Protein AF-A0A939EF34-F1 (afdb_monomer)

pLDDT: mean 72.23, std 16.77, range [36.0, 91.56]

Nearest PDB structures (foldseek):
  2iuo-assembly1_C  TM=2.274E-01  e=3.143E+00  Escherichia coli
  2iu7-assembly1_I  TM=2.348E-01  e=6.254E+00  Escherichia coli
  9b1d-assembly1_D  TM=2.215E-01  e=6.657E+00  Saccharomyces cerevisiae W303

Radius of gyration: 36.76 Å; Cα contacts (8 Å, |Δi|>4): 62; chains: 1; bounding box: 106×36×104 Å

Secondary structure (DSSP, 8-state):
----------S---------HHHHHHHHHT-TT--HHHHHHHHHTT-B--TTS--HHHHHTT-S-HHHHHHHHHTB--PPPSS---------PSPHHHHSHHHHHHHHHHHHHHH-TT--------------

Solvent-accessible surface area (backbone atoms only — not comparable to full-atom values): 8845 Å² total; per-residue (Å²): 136,81,85,83,82,74,82,72,94,83,75,90,73,74,77,84,70,72,74,59,66,62,64,52,46,26,60,74,69,71,37,82,84,66,48,73,67,59,54,48,51,40,60,73,67,58,46,52,53,76,82,48,89,59,53,71,69,41,51,76,72,67,46,74,52,73,67,45,47,49,48,38,54,72,39,46,67,70,82,78,76,86,74,72,78,79,72,77,84,74,77,58,74,72,48,65,69,68,74,43,39,67,59,52,50,49,53,49,53,51,50,52,51,70,76,48,87,69,81,72,80,81,68,83,80,79,82,80,83,82,86,128

Foldseek 3Di:
DDDPDDDDPPDDDDPPPCDPLVVLLCVLVVPPVDDPVQVVVQLVVVQFPCPLVADSVCLVVVHDDSVSNSNRSVRGDGDDRPPPDPDPPDPCPPPVCVVCVVVVVVVVVVVCCVVPVDPPPPDPDPPPDDDD

Mean predicted aligned error: 18.27 Å

Structure (mmCIF, N/CA/C/O backbone):
data_AF-A0A939EF34-F1
#
_entry.id   AF-A0A939EF34-F1
#
loop_
_atom_site.group_PDB
_atom_site.id
_atom_site.type_symbol
_atom_site.label_atom_id
_atom_site.label_alt_id
_atom_site.label_comp_id
_atom_site.label_asym_id
_atom_site.label_entity_id
_atom_site.label_seq_id
_atom_site.pdbx_PDB_ins_code
_atom_site.Cartn_x
_atom_site.Cartn_y
_atom_site.Cartn_z
_atom_site.occupancy
_atom_site.B_iso_or_equiv
_atom_site.auth_seq_id
_atom_site.auth_comp_id
_atom_site.auth_asym_id
_atom_site.auth_atom_id
_atom_site.pdbx_PDB_model_num
ATOM 1 N N . MET A 1 1 ? 63.116 -1.436 1.169 1.00 38.75 1 MET A N 1
ATOM 2 C CA . MET A 1 1 ? 62.407 -0.147 1.309 1.00 38.75 1 MET A CA 1
ATOM 3 C C . MET A 1 1 ? 61.412 -0.056 0.169 1.00 38.75 1 MET A C 1
ATOM 5 O O . MET A 1 1 ? 61.839 -0.006 -0.975 1.00 38.75 1 MET A O 1
ATOM 9 N N . THR A 1 2 ? 60.134 -0.116 0.554 1.00 45.25 2 THR A N 1
ATOM 10 C CA . THR A 1 2 ? 58.900 0.208 -0.187 1.00 45.25 2 THR A CA 1
ATOM 11 C C . THR A 1 2 ? 58.616 -0.558 -1.476 1.00 45.25 2 THR A C 1
ATOM 13 O O . THR A 1 2 ? 58.849 -0.070 -2.578 1.00 45.25 2 THR A O 1
ATOM 16 N N . ASP A 1 3 ? 58.012 -1.731 -1.291 1.00 47.06 3 ASP A N 1
ATOM 17 C CA . ASP A 1 3 ? 57.119 -2.374 -2.249 1.00 47.06 3 ASP A CA 1
ATOM 18 C C . ASP A 1 3 ? 55.917 -1.449 -2.523 1.00 47.06 3 ASP A C 1
ATOM 20 O O . ASP A 1 3 ? 55.207 -1.041 -1.602 1.00 47.06 3 ASP A O 1
ATOM 24 N N . HIS A 1 4 ? 55.707 -1.072 -3.785 1.00 45.66 4 HIS A N 1
ATOM 25 C CA . HIS A 1 4 ? 54.488 -0.394 -4.223 1.00 45.66 4 HIS A CA 1
ATOM 26 C C . HIS A 1 4 ? 53.448 -1.453 -4.590 1.00 45.66 4 HIS A C 1
ATOM 28 O O . HIS A 1 4 ? 53.374 -1.924 -5.724 1.00 45.66 4 HIS A O 1
ATOM 34 N N . GLU A 1 5 ? 52.651 -1.834 -3.598 1.00 49.38 5 GLU A N 1
ATOM 35 C CA . GLU A 1 5 ? 51.450 -2.642 -3.779 1.00 49.38 5 GLU A CA 1
ATOM 36 C C . GLU A 1 5 ? 50.439 -1.823 -4.596 1.00 49.38 5 GLU A C 1
ATOM 38 O O . GLU A 1 5 ? 49.938 -0.788 -4.157 1.00 49.38 5 GLU A O 1
ATOM 43 N N . THR A 1 6 ? 50.202 -2.243 -5.838 1.00 51.09 6 THR A N 1
ATOM 44 C CA . THR A 1 6 ? 49.125 -1.704 -6.672 1.00 51.09 6 THR A CA 1
ATOM 45 C C . THR A 1 6 ? 47.843 -2.418 -6.246 1.00 51.09 6 THR A C 1
ATOM 47 O O . THR A 1 6 ? 47.768 -3.633 -6.437 1.00 51.09 6 THR A O 1
ATOM 50 N N . PRO A 1 7 ? 46.846 -1.736 -5.655 1.00 48.19 7 PRO A N 1
ATOM 51 C CA . PRO A 1 7 ? 45.593 -2.388 -5.313 1.00 48.19 7 PRO A CA 1
ATOM 52 C C . PRO A 1 7 ? 44.860 -2.744 -6.610 1.00 48.19 7 PRO A C 1
ATOM 54 O O . PRO A 1 7 ? 44.521 -1.870 -7.411 1.00 48.19 7 PRO A O 1
ATOM 57 N N . GLY A 1 8 ? 44.665 -4.044 -6.830 1.00 43.16 8 GLY A N 1
ATOM 58 C CA . GLY A 1 8 ? 43.830 -4.562 -7.906 1.00 43.16 8 GLY A CA 1
ATOM 59 C C . GLY A 1 8 ? 42.387 -4.060 -7.762 1.00 43.16 8 GLY A C 1
ATOM 60 O O . GLY A 1 8 ? 41.899 -3.924 -6.637 1.00 43.16 8 GLY A O 1
ATOM 61 N N . PRO A 1 9 ? 41.684 -3.769 -8.868 1.00 47.47 9 PRO A N 1
ATOM 62 C CA . PRO A 1 9 ? 40.293 -3.354 -8.822 1.00 47.47 9 PRO A CA 1
ATOM 63 C C . PRO A 1 9 ? 39.383 -4.585 -8.704 1.00 47.47 9 PRO A C 1
ATOM 65 O O . PRO A 1 9 ? 38.591 -4.860 -9.597 1.00 47.47 9 PRO A O 1
ATOM 68 N N . ASP A 1 10 ? 39.475 -5.307 -7.590 1.00 45.47 10 ASP A N 1
ATOM 69 C CA . ASP A 1 10 ? 38.485 -6.318 -7.219 1.00 45.47 10 ASP A CA 1
ATOM 70 C C . ASP A 1 10 ? 37.611 -5.753 -6.098 1.00 45.47 10 ASP A C 1
ATOM 72 O O . ASP A 1 10 ? 37.881 -5.967 -4.921 1.00 45.47 10 ASP A O 1
ATOM 76 N N . ALA A 1 11 ? 36.576 -4.994 -6.468 1.00 40.62 11 ALA A N 1
ATOM 77 C CA . ALA A 1 11 ? 35.309 -4.936 -5.735 1.00 40.62 11 ALA A CA 1
ATOM 78 C C . ALA A 1 11 ? 34.299 -4.025 -6.449 1.00 40.62 11 ALA A C 1
ATOM 80 O O . ALA A 1 11 ? 34.302 -2.807 -6.300 1.00 40.62 11 ALA A O 1
ATOM 81 N N . SER A 1 12 ? 33.376 -4.685 -7.143 1.00 46.34 12 SER A N 1
ATOM 82 C CA . SER A 1 12 ? 31.938 -4.440 -7.009 1.00 46.34 12 SER A CA 1
ATOM 83 C C . SER A 1 12 ? 31.416 -3.049 -7.359 1.00 46.34 12 SER A C 1
ATOM 85 O O . SER A 1 12 ? 31.300 -2.148 -6.532 1.00 46.34 12 SER A O 1
ATOM 87 N N . GLY A 1 13 ? 30.924 -2.968 -8.583 1.00 36.16 13 GLY A N 1
ATOM 88 C CA . GLY A 1 13 ? 29.983 -1.956 -9.014 1.00 36.16 13 GLY A CA 1
ATOM 89 C C . GLY A 1 13 ? 29.719 -2.162 -10.487 1.00 36.16 13 GLY A C 1
ATOM 90 O O . GLY A 1 13 ? 30.150 -1.348 -11.297 1.00 36.16 13 GLY A O 1
ATOM 91 N N . GLU A 1 14 ? 29.064 -3.273 -10.846 1.00 37.09 14 GLU A N 1
ATOM 92 C CA . GLU A 1 14 ? 28.392 -3.335 -12.144 1.00 37.09 14 GLU A CA 1
ATOM 93 C C . GLU A 1 14 ? 27.638 -2.010 -12.342 1.00 37.09 14 GLU A C 1
ATOM 95 O O . GLU A 1 14 ? 27.059 -1.505 -11.369 1.00 37.09 14 GLU A O 1
ATOM 100 N N . PRO A 1 15 ? 27.657 -1.399 -13.541 1.00 41.97 15 PRO A N 1
ATOM 101 C CA . PRO A 1 15 ? 26.804 -0.250 -13.804 1.00 41.97 15 PRO A CA 1
ATOM 102 C C . PRO A 1 15 ? 25.387 -0.707 -13.489 1.00 41.97 15 PRO A C 1
ATOM 104 O O . PRO A 1 15 ? 24.890 -1.563 -14.208 1.00 41.97 15 PRO A O 1
ATOM 107 N N . CYS A 1 16 ? 24.832 -0.213 -12.372 1.00 36.66 16 CYS A N 1
ATOM 108 C CA . CYS A 1 16 ? 23.609 -0.670 -11.711 1.00 36.66 16 CYS A CA 1
ATOM 109 C C . CYS A 1 16 ? 22.513 -0.885 -12.757 1.00 36.66 16 CYS A C 1
ATOM 111 O O . CYS A 1 16 ? 21.821 0.041 -13.185 1.00 36.66 16 CYS A O 1
ATOM 113 N N . GLY A 1 17 ? 22.492 -2.105 -13.278 1.00 36.00 17 GLY A N 1
ATOM 114 C CA . GLY A 1 17 ? 21.908 -2.422 -14.561 1.00 36.00 17 GLY A CA 1
ATOM 115 C C . GLY A 1 17 ? 20.538 -2.943 -14.262 1.00 36.00 17 GLY A C 1
ATOM 116 O O . GLY A 1 17 ? 20.410 -4.099 -13.889 1.00 36.00 17 GLY A O 1
ATOM 117 N N . HIS A 1 18 ? 19.542 -2.067 -14.376 1.00 48.59 18 HIS A N 1
ATOM 118 C CA . HIS A 1 18 ? 18.138 -2.433 -14.263 1.00 48.59 18 HIS A CA 1
ATOM 119 C C . HIS A 1 18 ? 17.868 -3.323 -13.038 1.00 48.59 18 HIS A C 1
ATOM 121 O O . HIS A 1 18 ? 17.573 -4.513 -13.170 1.00 48.59 18 HIS A O 1
ATOM 127 N N . GLU A 1 19 ? 17.947 -2.750 -11.827 1.00 55.84 19 GLU A N 1
ATOM 128 C CA . GLU A 1 19 ? 17.331 -3.435 -10.688 1.00 55.84 19 GLU A CA 1
ATOM 129 C C . GLU A 1 19 ? 15.898 -3.818 -11.090 1.00 55.84 19 GLU A C 1
ATOM 131 O O . GLU A 1 19 ? 15.182 -2.996 -11.685 1.00 55.84 19 GLU A O 1
ATOM 136 N N . PRO A 1 20 ? 15.472 -5.067 -10.838 1.00 79.00 20 PRO A N 1
ATOM 137 C CA . PRO A 1 20 ? 14.138 -5.469 -11.217 1.00 79.00 20 PRO A CA 1
ATOM 138 C C . PRO A 1 20 ? 13.157 -4.552 -10.472 1.00 79.00 20 PRO A C 1
ATOM 140 O O . PRO A 1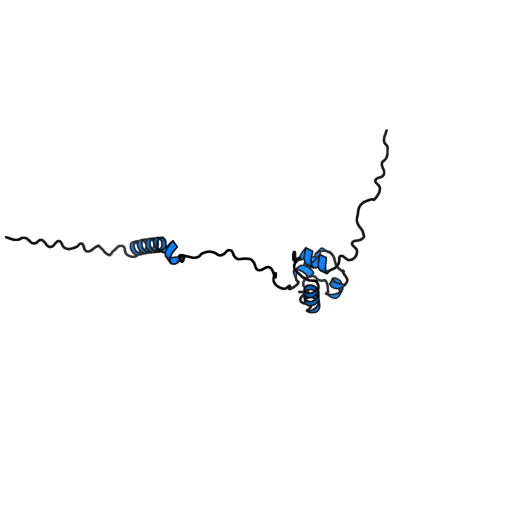 20 ? 13.192 -4.439 -9.247 1.00 79.00 20 PRO A O 1
ATOM 143 N N . LEU A 1 21 ? 12.300 -3.861 -11.229 1.00 86.19 21 LEU A N 1
ATOM 144 C CA . LEU A 1 21 ? 11.431 -2.782 -10.743 1.00 86.19 21 LEU A CA 1
ATOM 145 C C . LEU A 1 21 ? 10.616 -3.184 -9.500 1.00 86.19 21 LEU A C 1
ATOM 147 O O . LEU A 1 21 ? 10.369 -2.374 -8.611 1.00 86.19 21 LEU A O 1
ATOM 151 N N . PHE A 1 22 ? 10.189 -4.446 -9.423 1.00 89.75 22 PHE A N 1
ATOM 152 C CA . PHE A 1 22 ? 9.376 -4.959 -8.319 1.00 89.75 22 PHE A CA 1
ATOM 153 C C . PHE A 1 22 ? 10.156 -5.081 -6.997 1.00 89.75 22 PHE A C 1
ATOM 155 O O . PHE A 1 22 ? 9.662 -4.577 -5.986 1.00 89.75 22 PHE A O 1
ATOM 162 N N . PRO A 1 23 ? 11.356 -5.692 -6.952 1.00 90.25 23 PRO A N 1
ATOM 163 C CA . PRO A 1 23 ? 12.292 -5.571 -5.835 1.00 90.25 23 PRO A CA 1
ATOM 164 C C . PRO A 1 23 ? 12.526 -4.140 -5.352 1.00 90.25 23 PRO A C 1
ATOM 166 O O . PRO A 1 23 ? 12.444 -3.895 -4.146 1.00 90.25 23 PRO A O 1
ATOM 169 N N . GLU A 1 24 ? 12.733 -3.188 -6.261 1.00 89.69 24 GLU A N 1
ATOM 170 C CA . GLU A 1 24 ? 12.908 -1.782 -5.888 1.00 89.69 24 GLU A CA 1
ATOM 171 C C . GLU A 1 24 ? 11.648 -1.226 -5.213 1.00 89.69 24 GLU A C 1
ATOM 173 O O . GLU A 1 24 ? 11.725 -0.650 -4.124 1.00 89.69 24 GLU A O 1
ATOM 178 N N . ILE A 1 25 ? 10.467 -1.478 -5.796 1.00 89.00 25 ILE A N 1
ATOM 179 C CA . ILE A 1 25 ? 9.181 -1.068 -5.216 1.00 89.00 25 ILE A CA 1
ATOM 180 C C . ILE A 1 25 ? 9.004 -1.645 -3.806 1.00 89.00 25 ILE A C 1
ATOM 182 O O . ILE A 1 25 ? 8.676 -0.910 -2.870 1.00 89.00 25 ILE A O 1
ATOM 186 N N . ARG A 1 26 ? 9.252 -2.947 -3.623 1.00 91.56 26 ARG A N 1
ATOM 187 C CA . ARG A 1 26 ? 9.151 -3.616 -2.313 1.00 91.56 26 ARG A CA 1
ATOM 188 C C . ARG A 1 26 ? 10.097 -3.005 -1.288 1.00 91.56 26 ARG A C 1
ATOM 190 O O . ARG A 1 26 ? 9.701 -2.821 -0.135 1.00 91.56 26 ARG A O 1
ATOM 197 N N . THR A 1 27 ? 11.317 -2.687 -1.709 1.00 91.12 27 THR A N 1
ATOM 198 C CA . THR A 1 27 ? 12.363 -2.124 -0.849 1.00 91.12 27 THR A CA 1
ATOM 199 C C . THR A 1 27 ? 12.005 -0.708 -0.413 1.00 91.12 27 THR A C 1
ATOM 201 O O . THR A 1 27 ? 12.038 -0.401 0.780 1.00 91.12 27 THR A O 1
ATOM 204 N N . VAL A 1 28 ? 11.575 0.142 -1.348 1.00 91.38 28 VAL A N 1
ATOM 205 C CA . VAL A 1 28 ? 11.194 1.531 -1.056 1.00 91.38 28 VAL A CA 1
ATOM 206 C C . VAL A 1 28 ? 9.923 1.601 -0.203 1.00 91.38 28 VAL A C 1
ATOM 208 O O . VAL A 1 28 ? 9.866 2.404 0.731 1.00 91.38 28 VAL A O 1
ATOM 211 N N . LEU A 1 29 ? 8.925 0.752 -0.472 1.00 89.56 29 LEU A N 1
ATOM 212 C CA . LEU A 1 29 ? 7.685 0.696 0.313 1.00 89.56 29 LEU A CA 1
ATOM 213 C C . LEU A 1 29 ? 7.827 -0.072 1.633 1.00 89.56 29 LEU A C 1
ATOM 215 O O . LEU A 1 29 ? 6.921 -0.005 2.463 1.00 89.56 29 LEU A O 1
ATOM 219 N N . LYS A 1 30 ? 8.932 -0.802 1.841 1.00 90.38 30 LYS A N 1
ATOM 220 C CA . LYS A 1 30 ? 9.112 -1.753 2.955 1.00 90.38 30 LYS A CA 1
ATOM 221 C C . LYS A 1 30 ? 7.967 -2.773 3.044 1.00 90.38 30 LYS A C 1
ATOM 223 O O . LYS A 1 30 ? 7.502 -3.115 4.131 1.00 90.38 30 LYS A O 1
ATOM 228 N N . ARG A 1 31 ? 7.499 -3.245 1.886 1.00 88.44 31 ARG A N 1
ATOM 229 C CA . ARG A 1 31 ? 6.347 -4.150 1.733 1.00 88.44 31 ARG A CA 1
ATOM 230 C C . ARG A 1 31 ? 6.762 -5.437 1.003 1.00 88.44 31 ARG A C 1
ATOM 232 O O . ARG A 1 31 ? 6.432 -5.605 -0.172 1.00 88.44 31 ARG A O 1
ATOM 239 N N . PRO A 1 32 ? 7.502 -6.351 1.663 1.00 88.06 32 PRO A N 1
ATOM 240 C CA . PRO A 1 32 ? 7.897 -7.628 1.058 1.00 88.06 32 PRO A CA 1
ATOM 241 C C . PRO A 1 32 ? 6.699 -8.555 0.794 1.00 88.06 32 PRO A C 1
ATOM 243 O O . PRO A 1 32 ? 6.811 -9.500 0.023 1.00 88.06 32 PRO A O 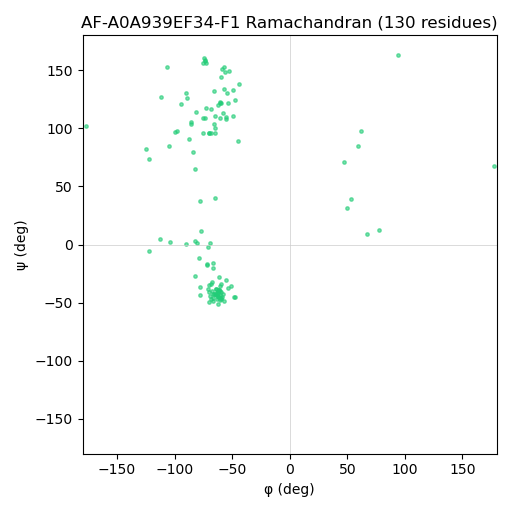1
ATOM 246 N N . ASP A 1 33 ? 5.550 -8.274 1.412 1.00 88.12 33 ASP A N 1
ATOM 247 C CA . ASP A 1 33 ? 4.292 -9.000 1.245 1.00 88.12 33 ASP A CA 1
ATOM 248 C C . ASP A 1 33 ? 3.612 -8.763 -0.115 1.00 88.12 33 ASP A C 1
ATOM 250 O O . ASP A 1 33 ? 2.732 -9.532 -0.497 1.00 88.12 33 ASP A O 1
ATOM 254 N N . LEU A 1 34 ? 3.987 -7.714 -0.857 1.00 88.62 34 LEU A N 1
ATOM 255 C CA . LEU A 1 34 ? 3.383 -7.414 -2.158 1.00 88.62 34 LEU A CA 1
ATOM 256 C C . LEU A 1 34 ? 3.849 -8.413 -3.222 1.00 88.62 34 LEU A C 1
ATOM 258 O O . LEU A 1 34 ? 5.032 -8.467 -3.564 1.00 88.62 34 LEU A O 1
ATOM 262 N N . SER A 1 35 ? 2.914 -9.176 -3.789 1.00 89.38 35 SER A N 1
ATOM 263 C CA . SER A 1 35 ? 3.189 -10.101 -4.892 1.00 89.38 35 SER A CA 1
ATOM 264 C C . SER A 1 35 ? 3.385 -9.365 -6.222 1.00 89.38 35 SER A C 1
ATOM 266 O O . SER A 1 35 ? 2.866 -8.268 -6.429 1.00 89.38 35 SER A O 1
ATOM 268 N N . ASP A 1 36 ? 4.101 -9.989 -7.160 1.00 89.81 36 ASP A N 1
ATOM 269 C CA . ASP A 1 36 ? 4.324 -9.417 -8.498 1.00 89.81 36 ASP A CA 1
ATOM 270 C C . ASP A 1 36 ? 3.017 -9.214 -9.277 1.00 89.81 36 ASP A C 1
ATOM 272 O O . ASP A 1 36 ? 2.950 -8.362 -10.156 1.00 89.81 36 ASP A O 1
ATOM 276 N N . ALA A 1 37 ? 1.984 -10.016 -8.996 1.00 88.31 37 ALA A N 1
ATOM 277 C CA . ALA A 1 37 ? 0.666 -9.853 -9.605 1.00 88.31 37 ALA A CA 1
ATOM 278 C C . ALA A 1 37 ? 0.010 -8.548 -9.135 1.00 88.31 37 ALA A C 1
ATOM 280 O O . ALA A 1 37 ? -0.375 -7.728 -9.958 1.00 88.31 37 ALA A O 1
ATOM 281 N N . VAL A 1 38 ? 0.010 -8.299 -7.821 1.00 87.50 38 VAL A N 1
ATOM 282 C CA . VAL A 1 38 ? -0.539 -7.063 -7.244 1.00 87.50 38 VAL A CA 1
ATOM 283 C C . VAL A 1 38 ? 0.223 -5.835 -7.738 1.00 87.50 38 VAL A C 1
ATOM 285 O O . VAL A 1 38 ? -0.387 -4.824 -8.065 1.00 87.50 38 VAL A O 1
AT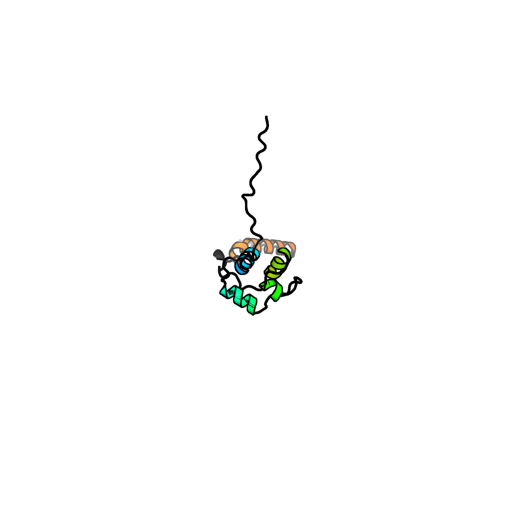OM 288 N N . LEU A 1 39 ? 1.555 -5.907 -7.817 1.00 88.44 39 LEU A N 1
ATOM 289 C CA . LEU A 1 39 ? 2.359 -4.797 -8.335 1.00 88.44 39 LEU A CA 1
ATOM 290 C C . LEU A 1 39 ? 2.065 -4.512 -9.813 1.00 88.44 39 LEU A C 1
ATOM 292 O O . LEU A 1 39 ? 2.001 -3.346 -10.198 1.00 88.44 39 LEU A O 1
ATOM 296 N N . ARG A 1 40 ? 1.844 -5.552 -10.627 1.00 88.75 40 ARG A N 1
ATOM 297 C CA . ARG A 1 40 ? 1.414 -5.393 -12.023 1.00 88.75 40 ARG A CA 1
ATOM 298 C C . ARG A 1 40 ? 0.054 -4.720 -12.127 1.00 88.75 40 ARG A C 1
ATOM 300 O O . ARG A 1 40 ? -0.070 -3.787 -12.913 1.00 88.75 40 ARG A O 1
ATOM 307 N N . ASP A 1 41 ? -0.914 -5.137 -11.318 1.00 88.00 41 ASP A N 1
ATOM 308 C CA . ASP A 1 41 ? -2.252 -4.540 -11.317 1.00 88.00 41 ASP A CA 1
ATOM 309 C C . ASP A 1 41 ? -2.192 -3.059 -10.911 1.00 88.00 41 ASP A C 1
ATOM 311 O O . ASP A 1 41 ? -2.745 -2.204 -11.597 1.00 88.00 41 ASP A O 1
ATOM 315 N N . VAL A 1 42 ? -1.423 -2.719 -9.870 1.00 85.94 42 VAL A N 1
ATOM 316 C CA . VAL A 1 42 ? -1.233 -1.323 -9.427 1.00 85.94 42 VAL A CA 1
ATOM 317 C C . VAL A 1 42 ? -0.589 -0.454 -10.516 1.00 85.94 42 VAL A C 1
ATOM 319 O O . VAL A 1 42 ? -0.978 0.705 -10.686 1.00 85.94 42 VAL A O 1
ATOM 322 N N . LEU A 1 43 ? 0.383 -0.995 -11.258 1.00 85.12 43 LEU A N 1
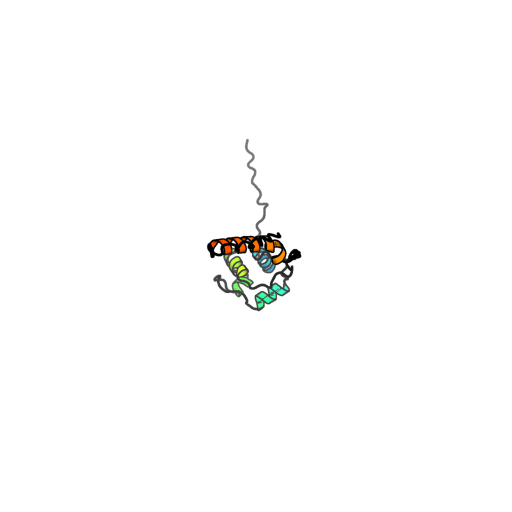ATOM 323 C CA . LEU A 1 43 ? 1.013 -0.291 -12.379 1.00 85.12 43 LEU A CA 1
ATOM 324 C C . LEU A 1 43 ? 0.070 -0.164 -13.584 1.00 85.12 43 LEU A C 1
ATOM 326 O O . LEU A 1 43 ? 0.062 0.884 -14.221 1.00 85.12 43 LEU A O 1
ATOM 330 N N . ALA A 1 44 ? -0.738 -1.187 -13.876 1.00 82.81 44 ALA A N 1
ATOM 331 C CA . ALA A 1 44 ? -1.708 -1.180 -14.972 1.00 82.81 44 ALA A CA 1
ATOM 332 C C . ALA A 1 44 ? -2.887 -0.229 -14.716 1.00 82.81 44 ALA A C 1
ATOM 334 O O . ALA A 1 44 ? -3.379 0.417 -15.640 1.00 82.81 44 ALA A O 1
ATOM 335 N N . GLU A 1 45 ? -3.319 -0.098 -13.460 1.00 80.25 45 GLU A N 1
ATOM 336 C CA . GLU A 1 45 ? -4.371 0.839 -13.052 1.00 80.25 45 GLU A CA 1
ATOM 337 C C . GLU A 1 45 ? -3.916 2.312 -13.095 1.00 80.25 45 GLU A C 1
ATOM 339 O O . GLU A 1 45 ? -4.716 3.206 -12.812 1.00 80.25 45 GLU A O 1
ATOM 344 N N . ASN A 1 46 ? -2.649 2.592 -13.437 1.00 68.75 46 ASN A N 1
ATOM 345 C CA . ASN A 1 46 ? -2.058 3.935 -13.466 1.00 68.75 46 ASN A CA 1
ATOM 346 C C . ASN A 1 46 ? -2.310 4.731 -12.176 1.00 68.75 46 ASN A C 1
ATOM 348 O O . ASN A 1 46 ? -2.393 5.960 -12.193 1.00 68.75 46 ASN A O 1
ATOM 352 N N . ARG A 1 47 ? -2.398 4.048 -11.028 1.00 64.88 47 ARG A N 1
ATOM 353 C CA . ARG A 1 47 ? -2.613 4.665 -9.708 1.00 64.88 47 ARG A CA 1
ATOM 354 C C . ARG A 1 47 ? -1.341 5.282 -9.131 1.00 64.88 47 ARG A C 1
ATOM 356 O O . ARG A 1 47 ? -1.076 5.213 -7.930 1.00 64.88 47 ARG A O 1
ATOM 363 N N . LEU A 1 48 ? -0.542 5.878 -10.008 1.00 68.00 48 LEU A N 1
ATOM 364 C CA . LEU A 1 48 ? 0.604 6.686 -9.647 1.00 68.00 48 LEU A CA 1
ATOM 365 C C . LEU A 1 48 ? 0.144 8.130 -9.615 1.00 68.00 48 LEU A C 1
ATOM 367 O O . LEU A 1 48 ? -0.299 8.682 -10.623 1.00 68.00 48 LEU A O 1
ATOM 371 N N . THR A 1 49 ? 0.281 8.772 -8.463 1.00 61.59 49 THR A N 1
ATOM 372 C CA . THR A 1 49 ? 0.123 10.222 -8.435 1.00 61.59 49 THR A CA 1
ATOM 373 C C . THR A 1 49 ? 1.384 10.796 -9.084 1.00 61.59 49 THR A C 1
ATOM 375 O O . THR A 1 49 ? 2.467 10.680 -8.503 1.00 61.59 49 THR A O 1
ATOM 378 N N . LEU A 1 50 ? 1.261 11.351 -10.300 1.00 61.69 50 LEU A N 1
ATOM 379 C CA . LEU A 1 50 ? 2.326 11.929 -11.150 1.00 61.69 50 LEU A CA 1
ATOM 380 C C . LEU A 1 50 ? 2.986 13.190 -10.537 1.00 61.69 50 LEU A C 1
ATOM 382 O O . LEU A 1 50 ? 3.295 14.162 -11.217 1.00 61.69 50 LEU A O 1
ATOM 386 N N . CYS A 1 51 ? 3.220 13.200 -9.228 1.00 54.81 51 CYS A N 1
ATOM 387 C CA . CYS A 1 51 ? 3.778 14.325 -8.484 1.00 54.81 51 CYS A CA 1
ATOM 388 C C . CYS A 1 51 ? 5.310 14.442 -8.588 1.00 54.81 51 CYS A C 1
ATOM 390 O O . CYS A 1 51 ? 5.884 15.324 -7.959 1.00 54.81 51 CYS A O 1
ATOM 392 N N . ALA A 1 52 ? 5.989 13.566 -9.338 1.00 60.62 52 ALA A N 1
ATOM 393 C CA . ALA A 1 52 ? 7.451 13.442 -9.293 1.00 60.62 52 ALA A CA 1
ATOM 394 C C . ALA A 1 52 ? 8.190 13.882 -10.571 1.00 60.62 52 ALA A C 1
ATOM 396 O O . ALA A 1 52 ? 9.404 13.713 -10.639 1.00 60.62 52 ALA A O 1
ATOM 397 N N . GLY A 1 53 ? 7.502 14.434 -11.579 1.00 66.56 53 GLY A N 1
ATOM 398 C CA . GLY A 1 53 ? 8.147 14.904 -12.818 1.00 66.56 53 GLY A CA 1
ATOM 399 C C . GLY A 1 53 ? 8.748 13.796 -13.698 1.00 66.56 53 GLY A C 1
ATOM 400 O O . GLY A 1 53 ? 9.437 14.101 -14.665 1.00 66.56 53 GLY A O 1
ATOM 401 N N . LEU A 1 54 ? 8.480 12.529 -13.369 1.00 76.50 54 LEU A N 1
ATOM 402 C CA . LEU A 1 54 ? 8.799 11.348 -14.164 1.00 76.50 54 LEU A CA 1
ATOM 403 C C . LEU A 1 54 ? 7.483 10.741 -14.650 1.00 76.50 54 LEU A C 1
ATOM 405 O O . LEU A 1 54 ? 6.569 10.517 -13.851 1.00 76.50 54 LEU A O 1
ATOM 409 N N . ASP A 1 55 ? 7.381 10.524 -15.955 1.00 79.38 55 ASP A N 1
ATOM 410 C CA . ASP A 1 55 ? 6.234 9.878 -16.571 1.00 79.38 55 ASP A CA 1
ATOM 411 C C . ASP A 1 55 ? 6.244 8.367 -16.296 1.00 79.38 55 ASP A C 1
ATOM 413 O O . ASP A 1 55 ? 7.262 7.771 -15.942 1.00 79.38 55 ASP A O 1
ATOM 417 N N . LEU A 1 56 ? 5.087 7.723 -16.451 1.00 77.81 56 LEU A N 1
ATOM 418 C CA . LEU A 1 56 ? 4.965 6.285 -16.214 1.00 77.81 56 LEU A CA 1
ATOM 419 C C . LEU A 1 56 ? 5.873 5.477 -17.154 1.00 77.81 56 LEU A C 1
ATOM 421 O O . LEU A 1 56 ? 6.495 4.516 -16.717 1.00 77.81 56 LEU A O 1
ATOM 425 N N . ASN A 1 57 ? 5.982 5.876 -18.423 1.00 79.56 57 ASN A N 1
ATOM 426 C CA . ASN A 1 57 ? 6.820 5.175 -19.395 1.00 79.56 57 ASN A CA 1
ATOM 427 C C . ASN A 1 57 ? 8.308 5.307 -19.045 1.00 79.56 57 ASN A C 1
ATOM 429 O O . ASN A 1 57 ? 9.032 4.310 -19.079 1.00 79.56 57 ASN A O 1
ATOM 433 N N . GLY A 1 58 ? 8.759 6.498 -18.638 1.00 79.06 58 GLY A N 1
ATOM 434 C CA . GLY A 1 58 ? 10.092 6.716 -18.081 1.00 79.06 58 GLY A CA 1
ATOM 435 C C . GLY A 1 58 ? 10.342 5.869 -16.836 1.00 79.06 58 GLY A C 1
ATOM 436 O O . GLY A 1 58 ? 11.354 5.185 -16.745 1.00 79.06 58 GLY A O 1
ATOM 437 N N . PHE A 1 59 ? 9.389 5.817 -15.908 1.00 83.50 59 PHE A N 1
ATOM 438 C CA . PHE A 1 59 ? 9.505 4.980 -14.714 1.00 83.50 59 PHE A CA 1
ATOM 439 C C . PHE A 1 59 ? 9.612 3.476 -15.034 1.00 83.50 59 PHE A C 1
ATOM 441 O O . PHE A 1 59 ? 10.486 2.796 -14.492 1.00 83.50 59 PHE A O 1
ATOM 448 N N . LEU A 1 60 ? 8.770 2.962 -15.939 1.00 82.50 60 LEU A N 1
ATOM 449 C CA . LEU A 1 60 ? 8.767 1.554 -16.362 1.00 82.50 60 LEU A CA 1
ATOM 450 C C . LEU A 1 60 ? 10.029 1.165 -17.147 1.00 82.50 60 LEU A C 1
ATOM 452 O O . LEU A 1 60 ? 10.487 0.029 -17.045 1.00 82.50 60 LEU A O 1
ATOM 456 N N . SER A 1 61 ? 10.603 2.107 -17.898 1.00 81.94 61 SER A N 1
ATOM 457 C CA . SER A 1 61 ? 11.869 1.939 -18.628 1.00 81.94 61 SER A CA 1
ATOM 458 C C . SER A 1 61 ? 13.116 2.148 -17.761 1.00 81.94 61 SER A C 1
ATOM 460 O O . SER A 1 61 ? 14.228 2.087 -18.273 1.00 81.94 61 SER A O 1
ATOM 462 N N . GLY A 1 62 ? 12.955 2.385 -16.453 1.00 80.38 62 GLY A N 1
ATOM 463 C CA . GLY A 1 62 ? 14.076 2.585 -15.532 1.00 80.38 62 GLY A CA 1
ATOM 464 C C . GLY A 1 62 ? 14.727 3.971 -15.613 1.00 80.38 62 GLY A C 1
ATOM 465 O O . GLY A 1 62 ? 15.801 4.171 -15.050 1.00 80.38 62 GLY A O 1
ATOM 466 N N . ALA A 1 63 ? 14.100 4.939 -16.283 1.00 81.50 63 ALA A N 1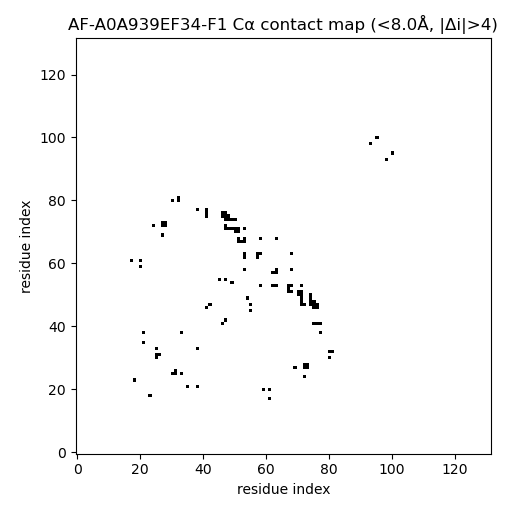
ATOM 467 C CA . ALA A 1 63 ? 14.591 6.307 -16.369 1.00 81.50 63 ALA A CA 1
ATOM 468 C C . ALA A 1 63 ? 14.393 7.086 -15.053 1.00 81.50 63 ALA A C 1
ATOM 470 O O . ALA A 1 63 ? 13.534 6.780 -14.223 1.00 81.50 63 ALA A O 1
ATOM 471 N N . GLY A 1 64 ? 15.176 8.154 -14.890 1.00 81.12 64 GLY A N 1
ATOM 472 C CA . GLY A 1 64 ? 15.139 9.030 -13.720 1.00 81.12 64 GLY A CA 1
ATOM 473 C C . GLY A 1 64 ? 16.148 8.647 -12.635 1.00 81.12 64 GLY A C 1
ATOM 474 O O . GLY A 1 64 ? 16.703 7.553 -12.608 1.00 81.12 64 GLY A O 1
ATOM 475 N N . THR A 1 65 ? 16.414 9.586 -11.728 1.00 86.38 65 THR A N 1
ATOM 476 C CA . THR A 1 65 ? 17.328 9.345 -10.602 1.00 86.38 65 THR A CA 1
ATOM 477 C C . THR A 1 65 ? 16.678 8.440 -9.553 1.00 86.38 65 THR A C 1
ATOM 479 O O . THR A 1 65 ? 15.450 8.393 -9.449 1.00 86.38 65 THR A O 1
ATOM 482 N N . ALA A 1 66 ? 17.486 7.775 -8.721 1.00 84.94 66 ALA A N 1
ATOM 483 C CA . ALA A 1 66 ? 16.986 6.948 -7.618 1.00 84.94 66 ALA A CA 1
ATOM 484 C C . ALA A 1 66 ? 16.018 7.713 -6.692 1.00 84.94 66 ALA A C 1
ATOM 486 O O . ALA A 1 66 ? 15.008 7.162 -6.259 1.00 84.94 66 ALA A O 1
ATOM 487 N N . ASP A 1 67 ? 16.270 9.002 -6.435 1.00 85.75 67 ASP A N 1
ATOM 488 C CA . ASP A 1 67 ? 15.378 9.831 -5.618 1.00 85.75 67 ASP A CA 1
ATOM 489 C C . ASP A 1 67 ? 14.042 10.114 -6.321 1.00 85.75 67 ASP A C 1
ATOM 491 O O . ASP A 1 67 ? 12.975 9.970 -5.721 1.00 85.75 67 ASP A O 1
ATOM 495 N N . THR A 1 68 ? 14.074 10.450 -7.614 1.00 86.06 68 THR A N 1
ATOM 496 C CA . THR A 1 68 ? 12.859 10.665 -8.417 1.00 86.06 68 THR A CA 1
ATOM 497 C C . THR A 1 68 ? 11.995 9.405 -8.457 1.00 86.06 68 THR A C 1
ATOM 499 O O . THR A 1 68 ? 10.788 9.471 -8.218 1.00 86.06 68 THR A O 1
ATOM 502 N N . ARG A 1 69 ? 12.616 8.245 -8.695 1.00 87.19 69 ARG A N 1
ATOM 503 C CA . ARG A 1 69 ? 11.935 6.944 -8.743 1.00 87.19 69 ARG A CA 1
ATOM 504 C C . ARG A 1 69 ? 11.358 6.574 -7.379 1.00 87.19 69 ARG A C 1
ATOM 506 O O . ARG A 1 69 ? 10.187 6.215 -7.293 1.00 87.19 69 ARG A O 1
ATOM 513 N N . ALA A 1 70 ? 12.102 6.795 -6.294 1.00 88.06 70 ALA A N 1
ATOM 514 C CA . ALA A 1 70 ? 11.593 6.588 -4.941 1.00 88.06 70 ALA A CA 1
ATOM 515 C C . ALA A 1 70 ? 10.380 7.478 -4.614 1.00 88.06 70 ALA A C 1
ATOM 517 O O . ALA A 1 70 ? 9.468 7.030 -3.917 1.00 88.06 70 ALA A O 1
ATOM 518 N N . ARG A 1 71 ? 10.323 8.723 -5.114 1.00 87.12 71 ARG A N 1
ATOM 519 C CA . ARG A 1 71 ? 9.138 9.590 -4.955 1.00 87.12 71 ARG A CA 1
ATOM 520 C C . ARG A 1 71 ? 7.917 9.044 -5.693 1.00 87.12 71 ARG A C 1
ATOM 522 O O . ARG A 1 71 ? 6.839 9.051 -5.106 1.00 87.12 71 ARG A O 1
ATOM 529 N N . VAL A 1 72 ? 8.088 8.552 -6.925 1.00 87.62 72 VAL A N 1
ATOM 530 C CA . VAL A 1 72 ? 7.012 7.877 -7.678 1.00 87.62 72 VAL A CA 1
ATOM 531 C C . VAL A 1 72 ? 6.524 6.647 -6.919 1.00 87.62 72 VAL A C 1
ATOM 533 O O . VAL A 1 72 ? 5.328 6.480 -6.710 1.00 87.62 72 VAL A O 1
ATOM 536 N N . ILE A 1 73 ? 7.446 5.814 -6.435 1.00 89.25 73 ILE A N 1
ATOM 537 C CA . ILE A 1 73 ? 7.089 4.604 -5.691 1.00 89.25 73 ILE A CA 1
ATOM 538 C C . ILE A 1 73 ? 6.302 4.953 -4.422 1.00 89.25 73 ILE A C 1
ATOM 540 O O . ILE A 1 73 ? 5.282 4.336 -4.134 1.00 89.25 73 ILE A O 1
ATOM 544 N N . ARG A 1 74 ? 6.719 5.980 -3.672 1.00 88.06 74 ARG A N 1
ATOM 545 C CA . ARG A 1 7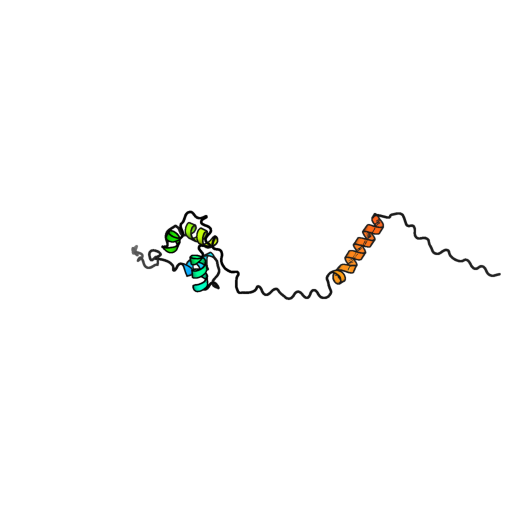4 ? 6.001 6.429 -2.465 1.00 88.06 74 ARG A CA 1
ATOM 546 C C . ARG A 1 74 ? 4.620 7.023 -2.758 1.00 88.06 74 ARG A C 1
ATOM 548 O O . ARG A 1 74 ? 3.811 7.085 -1.838 1.00 88.06 74 ARG A O 1
ATOM 555 N N . SER A 1 75 ? 4.348 7.463 -3.989 1.00 86.50 75 SER A N 1
ATOM 556 C CA . SER A 1 75 ? 3.028 7.963 -4.396 1.00 86.50 75 SER A CA 1
ATOM 557 C C . SER A 1 75 ? 2.096 6.872 -4.943 1.00 86.50 75 SER A C 1
ATOM 559 O O . SER A 1 75 ? 0.958 7.184 -5.309 1.00 86.50 75 SER A O 1
ATOM 561 N N . MET A 1 76 ? 2.553 5.612 -4.984 1.00 86.56 76 MET A N 1
ATOM 562 C CA . MET A 1 76 ? 1.752 4.450 -5.375 1.00 86.56 76 MET A CA 1
ATOM 563 C C . MET A 1 76 ? 0.634 4.181 -4.370 1.00 86.56 76 MET A C 1
ATOM 565 O O . MET A 1 76 ? 0.872 4.057 -3.166 1.00 86.56 76 MET A O 1
ATOM 569 N N . VAL A 1 77 ? -0.583 3.979 -4.873 1.00 86.12 77 VAL A N 1
ATOM 570 C CA . VAL A 1 77 ? -1.684 3.444 -4.065 1.00 86.12 77 VAL A CA 1
ATOM 571 C C . VAL A 1 77 ? -1.611 1.918 -4.086 1.00 86.12 77 VAL A C 1
ATOM 573 O O . VAL A 1 77 ? -1.975 1.289 -5.076 1.00 86.12 77 VAL A O 1
ATOM 576 N N . VAL A 1 78 ? -1.134 1.318 -2.994 1.00 87.56 78 VAL A N 1
ATOM 577 C CA . VAL A 1 78 ? -1.040 -0.143 -2.837 1.00 87.56 78 VAL A CA 1
ATOM 578 C C . VAL A 1 78 ? -2.104 -0.685 -1.877 1.00 87.56 78 VAL A C 1
ATOM 580 O O . VAL A 1 78 ? -2.516 0.027 -0.956 1.00 87.56 78 VAL A O 1
ATOM 583 N N . PRO A 1 79 ? -2.531 -1.953 -2.030 1.00 86.81 79 PRO A N 1
ATOM 584 C CA . PRO A 1 79 ? -3.456 -2.584 -1.096 1.00 86.81 79 PRO A CA 1
ATOM 585 C C . PRO A 1 79 ? -2.938 -2.576 0.352 1.00 86.81 79 PRO A C 1
ATOM 587 O O . PRO A 1 79 ? -1.716 -2.606 0.583 1.00 86.81 79 PRO A O 1
ATOM 590 N N . PRO A 1 80 ? -3.845 -2.585 1.347 1.00 84.12 80 PRO A N 1
ATOM 591 C CA . PRO A 1 80 ? -3.454 -2.675 2.746 1.00 84.12 80 PRO A CA 1
ATOM 592 C C . PRO A 1 80 ? -2.640 -3.957 3.010 1.00 84.12 80 PRO A C 1
ATOM 594 O O . PRO A 1 80 ? -2.815 -4.955 2.305 1.00 84.12 80 PRO A O 1
ATOM 597 N N . PRO A 1 81 ? -1.730 -3.948 4.000 1.00 81.75 81 PRO A N 1
ATOM 598 C CA . PRO A 1 81 ? -0.988 -5.141 4.397 1.00 81.75 81 PRO A CA 1
ATOM 599 C C . PRO A 1 81 ? -1.937 -6.293 4.733 1.00 81.75 81 PRO A C 1
ATOM 601 O O . PRO A 1 81 ? -2.868 -6.123 5.518 1.00 81.75 81 PRO A O 1
ATOM 604 N N . GLN A 1 82 ? -1.687 -7.474 4.162 1.00 72.88 82 GLN A N 1
ATOM 605 C CA . GLN A 1 82 ? -2.518 -8.662 4.415 1.00 72.88 82 GLN A CA 1
ATOM 606 C C . GLN A 1 82 ? -2.312 -9.236 5.825 1.00 72.88 82 GLN A C 1
ATOM 608 O O . GLN A 1 82 ? -3.146 -9.982 6.335 1.00 72.88 82 GLN A O 1
ATOM 613 N N . HIS A 1 83 ? -1.213 -8.862 6.482 1.00 69.69 83 HIS A N 1
ATOM 614 C CA . HIS A 1 83 ? -0.961 -9.208 7.870 1.00 69.69 83 HIS A CA 1
ATOM 615 C C . HIS A 1 83 ? -1.831 -8.325 8.762 1.00 69.69 83 HIS A C 1
ATOM 617 O O . HIS A 1 83 ? -1.470 -7.192 9.083 1.00 69.69 83 HIS A O 1
ATOM 623 N N . GLY A 1 84 ? -2.991 -8.853 9.152 1.00 65.69 84 GLY A N 1
ATOM 624 C CA . GLY A 1 84 ? -3.827 -8.227 10.165 1.00 65.69 84 GLY A CA 1
ATOM 625 C C . GLY A 1 84 ? -2.999 -7.983 11.422 1.00 65.69 84 GLY A C 1
ATOM 626 O O . GLY A 1 84 ? -2.434 -8.919 11.994 1.00 65.69 84 GLY A O 1
ATOM 627 N N . LEU A 1 85 ? -2.915 -6.722 11.846 1.00 69.25 85 LEU A N 1
ATOM 628 C CA . LEU A 1 85 ? -2.399 -6.379 13.163 1.00 69.25 85 LEU A CA 1
ATOM 629 C C . LEU A 1 85 ? -3.236 -7.159 14.178 1.00 69.25 85 LEU A C 1
ATOM 631 O O . LEU A 1 85 ? -4.425 -6.889 14.348 1.00 69.25 85 LEU A O 1
ATOM 635 N N . LYS A 1 86 ? -2.631 -8.166 14.818 1.00 68.56 86 LYS A N 1
ATOM 636 C CA . LYS A 1 86 ? -3.256 -8.847 15.949 1.00 68.56 86 LYS A CA 1
ATOM 637 C C . LYS A 1 86 ? -3.383 -7.817 17.059 1.00 68.56 86 LYS A C 1
ATOM 639 O O . LYS A 1 86 ? -2.425 -7.569 17.786 1.00 68.56 86 LYS A O 1
ATOM 644 N N . MET A 1 87 ? -4.556 -7.201 17.161 1.00 76.69 87 MET A N 1
ATOM 645 C CA . MET A 1 87 ? -4.880 -6.389 18.319 1.00 76.69 87 MET A CA 1
ATOM 646 C C . M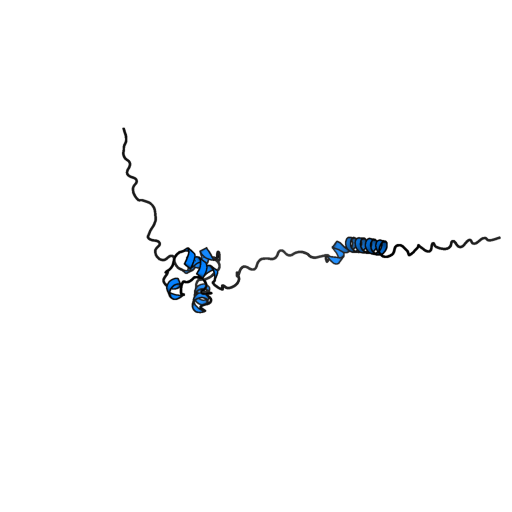ET A 1 87 ? -4.832 -7.307 19.541 1.00 76.69 87 MET A C 1
ATOM 648 O O . MET A 1 87 ? -5.528 -8.329 19.546 1.00 76.69 87 MET A O 1
ATOM 652 N N . PRO A 1 88 ? -3.998 -7.005 20.553 1.00 74.44 88 PRO A N 1
ATOM 653 C CA . PRO A 1 88 ? -4.037 -7.754 21.793 1.00 74.44 88 PRO A CA 1
ATOM 654 C C . PRO A 1 88 ? -5.457 -7.669 22.350 1.00 74.44 88 PRO A C 1
ATOM 656 O O . PRO A 1 88 ? -6.074 -6.602 22.358 1.00 74.44 88 PRO A O 1
ATOM 659 N N . ALA A 1 89 ? -5.990 -8.812 22.775 1.00 76.00 89 ALA A N 1
ATOM 660 C CA . ALA A 1 89 ? -7.292 -8.858 23.411 1.00 76.00 89 ALA A CA 1
ATOM 661 C C . ALA A 1 89 ? -7.200 -8.083 24.731 1.00 76.00 89 ALA A C 1
ATOM 663 O O . ALA A 1 89 ? -6.668 -8.577 25.724 1.00 76.00 89 ALA A O 1
ATOM 664 N N . HIS A 1 90 ? -7.668 -6.837 24.731 1.00 68.88 90 HIS A N 1
ATOM 665 C CA . HIS A 1 90 ? -7.869 -6.100 25.963 1.00 68.88 90 HIS A CA 1
ATOM 666 C C . HIS A 1 90 ? -9.129 -6.653 26.616 1.00 68.88 90 HIS A C 1
ATOM 668 O O . HIS A 1 90 ? -10.233 -6.437 26.116 1.00 68.88 90 HIS A O 1
ATOM 674 N N . ASP A 1 91 ? -8.967 -7.375 27.725 1.00 76.12 9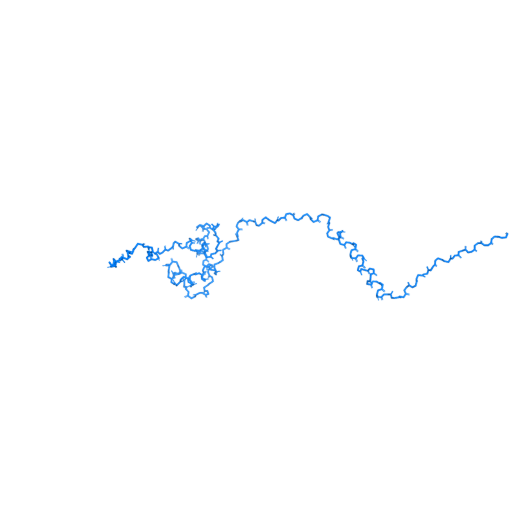1 ASP A N 1
ATOM 675 C CA . ASP A 1 91 ? -10.105 -7.723 28.563 1.00 76.12 91 ASP A CA 1
ATOM 676 C C . ASP A 1 91 ? -10.603 -6.447 29.254 1.00 76.12 91 ASP A C 1
ATOM 678 O O . ASP A 1 91 ? -10.060 -5.963 30.257 1.00 76.12 91 ASP A O 1
ATOM 682 N N . LEU A 1 92 ? -11.622 -5.850 28.637 1.00 71.44 92 LEU A N 1
ATOM 683 C CA . LEU A 1 92 ? -12.351 -4.699 29.156 1.00 71.44 92 LEU A CA 1
ATOM 684 C C . LEU A 1 92 ? -13.334 -5.105 30.264 1.00 71.44 92 LEU A C 1
ATOM 686 O O . LEU A 1 92 ? -14.160 -4.286 30.663 1.00 71.44 92 LEU A O 1
ATOM 690 N N . SER A 1 93 ? -13.249 -6.337 30.773 1.00 75.75 93 SER A N 1
ATOM 691 C CA . SER A 1 93 ? -14.032 -6.814 31.908 1.00 75.75 93 SER A CA 1
ATOM 692 C C . SER A 1 93 ? -13.285 -6.548 33.220 1.00 75.75 93 SER A C 1
ATOM 694 O O . SER A 1 93 ? -12.099 -6.860 33.346 1.00 75.75 93 SER A O 1
ATOM 696 N N . PRO A 1 94 ? -13.928 -5.948 34.234 1.00 75.88 94 PRO A N 1
ATOM 697 C CA . PRO A 1 94 ? -15.239 -5.300 34.191 1.00 75.88 94 PRO A CA 1
ATOM 698 C C . PRO A 1 94 ? -15.181 -3.957 33.433 1.00 75.88 94 PRO A C 1
ATOM 700 O O . PRO A 1 94 ? -14.105 -3.343 33.393 1.00 75.88 94 PRO A O 1
ATOM 703 N N . PRO A 1 95 ? -16.316 -3.478 32.878 1.00 79.12 95 PRO A N 1
ATOM 704 C CA . PRO A 1 95 ? -16.374 -2.251 32.085 1.00 79.12 95 PRO A CA 1
ATOM 705 C C . PRO A 1 95 ? -15.759 -1.064 32.830 1.00 79.12 95 PRO A C 1
ATOM 707 O O . PRO A 1 95 ? -15.824 -0.974 34.058 1.00 79.12 95 PRO A O 1
ATOM 710 N N . LEU A 1 96 ? -15.178 -0.118 32.087 1.00 75.69 96 LEU A N 1
ATOM 711 C CA . LEU A 1 96 ? -14.466 1.035 32.660 1.00 75.69 96 LEU A CA 1
ATOM 712 C C . LEU A 1 96 ? -15.332 1.849 33.636 1.00 75.69 96 LEU A C 1
ATOM 714 O O . LEU A 1 96 ? -14.814 2.389 34.608 1.00 75.69 96 LEU A O 1
ATOM 718 N N . SER A 1 97 ? -16.649 1.881 33.426 1.00 75.12 97 SER A N 1
ATOM 719 C CA . SER A 1 97 ? -17.616 2.498 34.343 1.00 75.12 97 SER A CA 1
ATOM 720 C C . SER A 1 97 ? -17.609 1.875 35.742 1.00 75.12 97 SER A C 1
ATOM 722 O O . SER A 1 97 ? -17.788 2.584 36.727 1.00 75.12 97 SER A O 1
ATOM 724 N N . VAL A 1 98 ? -17.355 0.569 35.847 1.00 78.94 98 VAL A N 1
ATOM 725 C CA . VAL A 1 98 ? -17.210 -0.143 37.123 1.00 78.94 98 VAL A CA 1
AT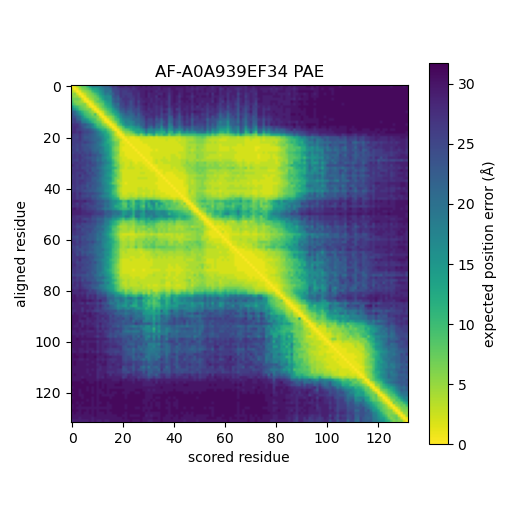OM 726 C C . VAL A 1 98 ? -15.834 0.132 37.722 1.00 78.94 98 VAL A C 1
ATOM 728 O O . VAL A 1 98 ? -15.738 0.431 38.910 1.00 78.94 98 VAL A O 1
ATOM 731 N N . ARG A 1 99 ? -14.775 0.107 36.900 1.00 77.38 99 ARG A N 1
ATOM 732 C CA . ARG A 1 99 ? -13.398 0.368 37.363 1.00 77.38 99 ARG A CA 1
ATOM 733 C C . ARG A 1 99 ? -13.226 1.784 37.920 1.00 77.38 99 ARG A C 1
ATOM 735 O O . ARG A 1 99 ? -12.563 1.965 38.935 1.00 77.38 99 ARG A O 1
ATOM 742 N N . PHE A 1 100 ? -13.843 2.777 37.282 1.00 84.06 100 PHE A N 1
ATOM 743 C CA . PHE A 1 100 ? -13.717 4.189 37.655 1.00 84.06 100 PHE A CA 1
ATOM 744 C C . PHE A 1 100 ? -14.930 4.752 38.401 1.00 84.06 100 PHE A C 1
ATOM 746 O O . PHE A 1 100 ? -14.920 5.926 38.771 1.00 84.06 100 PHE A O 1
ATOM 753 N N . GLY A 1 101 ? -15.950 3.934 38.678 1.00 83.50 101 GLY A N 1
ATOM 754 C CA . GLY A 1 101 ? -17.137 4.333 39.440 1.00 83.50 101 GLY A CA 1
ATOM 755 C C . GLY A 1 101 ? -16.819 5.073 40.749 1.00 83.50 101 GLY A C 1
ATOM 756 O O . GLY A 1 101 ? -17.393 6.140 40.976 1.00 83.50 101 GLY A O 1
ATOM 757 N N . PRO A 1 102 ? -15.859 4.603 41.573 1.00 83.50 102 PRO A N 1
ATOM 758 C CA . PRO A 1 102 ? -15.466 5.301 42.799 1.00 83.50 102 PRO A CA 1
ATOM 759 C C . PRO A 1 102 ? -14.887 6.702 42.557 1.00 83.50 102 PRO A C 1
ATOM 761 O O . PRO A 1 102 ? -15.206 7.635 43.292 1.00 83.50 102 PRO A O 1
ATOM 764 N N . ALA A 1 103 ? -14.077 6.878 41.508 1.00 86.44 103 ALA A N 1
ATOM 765 C CA . ALA A 1 103 ? -13.482 8.171 41.167 1.00 86.44 103 ALA A CA 1
ATOM 766 C C . ALA A 1 103 ? -14.540 9.157 40.647 1.00 86.44 103 ALA A C 1
ATOM 768 O O . ALA A 1 103 ? -14.555 10.322 41.043 1.00 86.44 103 ALA A O 1
ATOM 769 N N . VAL A 1 104 ? -15.474 8.677 39.821 1.00 86.12 104 VAL A N 1
ATOM 770 C CA . VAL A 1 104 ? -16.606 9.480 39.332 1.00 86.12 104 VAL A CA 1
ATOM 771 C C . VAL A 1 104 ? -17.517 9.897 40.489 1.00 86.12 104 VAL A C 1
ATOM 773 O O . VAL A 1 104 ? -17.921 11.057 40.557 1.00 86.12 104 VAL A O 1
ATOM 776 N N . ALA A 1 105 ? -17.799 8.990 41.428 1.00 84.56 105 ALA A N 1
ATOM 777 C CA . ALA A 1 105 ? -18.582 9.295 42.624 1.00 84.56 105 ALA A CA 1
ATOM 778 C C . ALA A 1 105 ? -17.885 10.334 43.515 1.00 84.56 105 ALA A C 1
ATOM 780 O O . ALA A 1 105 ? -18.530 11.266 43.991 1.00 84.56 105 ALA A O 1
ATOM 781 N N . TRP A 1 106 ? -16.567 10.220 43.697 1.00 88.25 106 TRP A N 1
ATOM 782 C CA . TRP A 1 106 ? -15.789 11.203 44.448 1.00 88.25 106 TRP A CA 1
ATOM 783 C C . TRP A 1 106 ? -15.834 12.588 43.792 1.00 88.25 106 TRP A C 1
ATOM 785 O O . TRP A 1 106 ? -16.214 13.555 44.451 1.00 88.25 106 TRP A O 1
ATOM 795 N N . CYS A 1 107 ? -15.550 12.682 42.489 1.00 85.69 107 CYS A N 1
ATOM 796 C CA . CYS A 1 107 ? -15.626 13.946 41.751 1.00 85.69 107 CYS A CA 1
ATOM 797 C C . CYS A 1 107 ? -17.025 14.564 41.821 1.00 85.69 107 CYS A C 1
ATOM 799 O O . CYS A 1 107 ? -17.158 15.765 42.048 1.00 85.69 107 CYS A O 1
ATOM 801 N N . ARG A 1 108 ? -18.074 13.747 41.675 1.00 85.38 108 ARG A N 1
ATOM 802 C CA . ARG A 1 108 ? -19.461 14.201 41.789 1.00 85.38 108 ARG A CA 1
ATOM 803 C C . ARG A 1 108 ? -19.753 14.775 43.174 1.00 85.38 108 ARG A C 1
ATOM 805 O O . ARG A 1 108 ? -20.281 15.876 43.260 1.00 85.38 108 ARG A O 1
ATOM 812 N N . ASN A 1 109 ? -19.361 14.078 44.237 1.00 83.56 109 ASN A N 1
ATOM 813 C CA . ASN A 1 109 ? -19.589 14.530 45.611 1.00 83.56 109 ASN A CA 1
ATOM 814 C C . ASN A 1 109 ? -18.830 15.829 45.926 1.00 83.56 109 ASN A C 1
ATOM 816 O O . ASN A 1 109 ? -19.362 16.705 46.604 1.00 83.56 109 ASN A O 1
ATOM 820 N N . VAL A 1 110 ? -17.603 15.972 45.419 1.00 87.31 110 VAL A N 1
ATOM 821 C CA . VAL A 1 110 ? -16.810 17.202 45.570 1.00 87.31 110 VAL A CA 1
ATOM 822 C C . VAL A 1 110 ? -17.458 18.361 44.814 1.00 87.31 110 VAL A C 1
ATOM 824 O O . VAL A 1 110 ? -17.617 19.442 45.375 1.00 87.31 110 VAL A O 1
ATOM 827 N N . LEU A 1 111 ? -17.885 18.141 43.569 1.00 85.00 111 LEU A N 1
ATOM 828 C CA . LEU A 1 111 ? -18.569 19.162 42.773 1.00 85.00 111 LEU A CA 1
ATOM 829 C C . LEU A 1 111 ? -19.909 19.568 43.399 1.00 85.00 111 LEU A C 1
ATOM 831 O O . LEU A 1 111 ? -20.192 20.758 43.499 1.00 85.00 111 LEU A O 1
ATOM 835 N N . GLU A 1 112 ? -20.707 18.614 43.878 1.00 83.12 112 GLU A N 1
ATOM 836 C CA . GLU A 1 112 ? -21.966 18.897 44.578 1.00 83.12 112 GLU A CA 1
ATOM 837 C C . GLU A 1 112 ? -21.728 19.704 45.869 1.00 83.12 112 GLU A C 1
ATOM 839 O O . GLU A 1 112 ? -22.472 20.647 46.145 1.00 83.12 112 GLU A O 1
ATOM 844 N N . ALA A 1 113 ? -20.660 19.407 46.619 1.00 78.88 113 ALA A N 1
ATOM 845 C CA . ALA A 1 113 ? -20.279 20.166 47.813 1.00 78.88 113 ALA A CA 1
ATOM 846 C C . ALA A 1 113 ? -19.794 21.595 47.500 1.00 78.88 113 ALA A C 1
ATOM 848 O O . ALA A 1 113 ? -20.043 22.511 48.283 1.00 78.88 113 ALA A O 1
ATOM 849 N N . LEU A 1 114 ? -19.127 21.796 46.360 1.00 78.19 114 LEU A N 1
ATOM 850 C CA . LEU A 1 114 ? -18.639 23.108 45.920 1.00 78.19 114 LEU A CA 1
ATOM 851 C C . LEU A 1 114 ? -19.753 23.984 45.324 1.00 78.19 114 LEU A C 1
ATOM 853 O O . LEU A 1 114 ? -19.759 25.194 45.537 1.00 78.19 114 LEU A O 1
ATOM 857 N N . ILE A 1 115 ? -20.699 23.386 44.592 1.00 75.94 115 ILE A N 1
ATOM 858 C CA . ILE A 1 115 ? -21.786 24.105 43.903 1.00 75.94 115 ILE A CA 1
ATOM 859 C C . ILE A 1 115 ? -22.950 24.426 44.859 1.00 75.94 115 ILE A C 1
ATOM 861 O O . ILE A 1 115 ? -23.643 25.424 44.664 1.00 75.94 115 ILE A O 1
ATOM 865 N N . ALA A 1 116 ? -23.162 23.635 45.918 1.00 64.00 116 ALA A N 1
ATOM 866 C CA . ALA A 1 116 ? -24.220 23.873 46.902 1.00 64.00 116 ALA A CA 1
ATOM 867 C C . ALA A 1 116 ? -23.677 23.967 48.344 1.00 64.00 116 ALA A C 1
ATOM 869 O O . ALA A 1 116 ? -23.833 23.022 49.121 1.00 64.00 116 ALA A O 1
ATOM 870 N N . PRO A 1 117 ? -23.161 25.131 48.789 1.00 56.09 117 PRO A N 1
ATOM 871 C CA . PRO A 1 117 ? -22.658 25.302 50.159 1.00 56.09 117 PRO A CA 1
ATOM 872 C C . PRO A 1 117 ? -23.754 25.289 51.250 1.00 56.09 117 PRO A C 1
ATOM 874 O O . PRO A 1 117 ? -23.467 25.517 52.422 1.00 56.09 117 PRO A O 1
ATOM 877 N N . GLY A 1 118 ? -25.032 25.100 50.891 1.00 59.97 118 GLY A N 1
ATOM 878 C CA . GLY A 1 118 ? -26.158 25.603 51.686 1.00 59.97 118 GLY A CA 1
ATOM 879 C C . GLY A 1 118 ? -27.201 24.604 52.187 1.00 59.97 118 GLY A C 1
ATOM 880 O O . GLY A 1 118 ? -28.073 25.016 52.952 1.00 59.97 118 GLY A O 1
ATOM 881 N N . LYS A 1 119 ? -27.169 23.313 51.827 1.00 52.03 119 LYS A N 1
ATOM 882 C CA . LYS A 1 119 ? -28.136 22.356 52.403 1.00 52.03 119 LYS A CA 1
ATOM 883 C C . LYS A 1 119 ? -27.633 21.853 53.750 1.00 52.03 119 LYS A C 1
ATOM 885 O O . LYS A 1 119 ? -27.071 20.769 53.875 1.00 52.03 119 LYS A O 1
ATOM 890 N N . ARG A 1 120 ? -27.832 22.692 54.771 1.00 52.62 120 ARG A N 1
ATOM 891 C CA . ARG A 1 120 ? -27.696 22.316 56.180 1.00 52.62 120 ARG A CA 1
ATOM 892 C C . ARG A 1 120 ? -28.445 21.004 56.398 1.00 52.62 120 ARG A C 1
ATOM 894 O O . ARG A 1 120 ? -29.631 20.909 56.094 1.00 52.62 120 ARG A O 1
ATOM 901 N N . ARG A 1 121 ? -27.731 20.010 56.925 1.00 52.88 121 ARG A N 1
ATOM 902 C CA . ARG A 1 121 ? -28.304 18.795 57.500 1.00 52.88 121 ARG A CA 1
ATOM 903 C C . ARG A 1 121 ? -29.407 19.217 58.472 1.00 52.88 121 ARG A C 1
ATOM 905 O O . ARG A 1 121 ? -29.109 19.790 59.517 1.00 52.88 121 ARG A O 1
ATOM 912 N N . THR A 1 122 ? -30.665 18.956 58.144 1.00 49.06 122 THR A N 1
ATOM 913 C CA . THR A 1 122 ? -31.706 18.872 59.164 1.00 49.06 122 THR A CA 1
ATOM 914 C C . THR A 1 122 ? -31.367 17.651 60.011 1.00 49.06 122 THR A C 1
ATOM 916 O O . THR A 1 122 ? -31.481 16.511 59.568 1.00 49.06 122 THR A O 1
ATOM 919 N N . ALA A 1 123 ? -30.823 17.907 61.200 1.00 53.28 123 ALA A N 1
ATOM 920 C CA . ALA A 1 123 ? -30.587 16.892 62.215 1.00 53.28 123 ALA A CA 1
ATOM 921 C C . ALA A 1 123 ? -31.908 16.168 62.544 1.00 53.28 123 ALA A C 1
ATOM 923 O O . ALA A 1 123 ? -32.968 16.801 62.484 1.00 53.28 123 ALA A O 1
ATOM 924 N N . PRO A 1 124 ? -31.881 14.875 62.911 1.00 48.00 124 PRO A N 1
ATOM 925 C CA . PRO A 1 124 ? -33.073 14.230 63.435 1.00 48.00 124 PRO A CA 1
ATOM 926 C C . PRO A 1 124 ? -33.462 14.950 64.731 1.00 48.00 124 PRO A C 1
ATOM 928 O O . PRO A 1 124 ? -32.668 15.035 65.669 1.00 48.00 124 PRO A O 1
ATOM 931 N N . VAL A 1 125 ? -34.668 15.519 64.764 1.00 48.72 125 VAL A N 1
ATOM 932 C CA . VAL A 1 125 ? -35.266 16.070 65.983 1.00 48.72 125 VAL A CA 1
ATOM 933 C C . VAL A 1 125 ? -35.337 14.936 67.001 1.00 48.72 125 VAL A C 1
ATOM 935 O O . VAL A 1 125 ? -36.050 13.954 66.805 1.00 48.72 125 VAL A O 1
ATOM 938 N N . ALA A 1 126 ? -34.553 15.060 68.070 1.00 51.34 126 ALA A N 1
ATOM 939 C CA . ALA A 1 126 ? -34.594 14.164 69.210 1.00 51.34 126 ALA A CA 1
ATOM 940 C C . ALA A 1 126 ? -35.992 14.230 69.840 1.00 51.34 126 ALA A C 1
ATOM 942 O O . ALA A 1 126 ? -36.364 15.232 70.451 1.00 51.34 126 ALA A O 1
ATOM 943 N N . ALA A 1 127 ? -36.771 13.160 69.685 1.00 51.41 127 ALA A N 1
ATOM 944 C CA . ALA A 1 127 ? -38.017 12.973 70.411 1.00 51.41 127 ALA A CA 1
ATOM 945 C C . ALA A 1 127 ? -37.690 12.745 71.896 1.00 51.41 127 ALA A C 1
ATOM 947 O O . ALA A 1 127 ? -37.352 11.643 72.322 1.00 51.41 127 ALA A O 1
ATOM 948 N N . HIS A 1 128 ? -37.746 13.814 72.689 1.00 46.28 128 HIS A N 1
ATOM 949 C CA . HIS A 1 128 ? -37.757 13.740 74.146 1.00 46.28 128 HIS A CA 1
ATOM 950 C C . HIS A 1 128 ? -39.106 13.159 74.596 1.00 46.28 128 HIS A C 1
ATOM 952 O O . HIS A 1 128 ? -40.092 13.883 74.719 1.00 46.28 128 HIS A O 1
ATOM 958 N N . ILE A 1 129 ? -39.161 11.848 74.842 1.00 50.12 129 ILE A N 1
ATOM 959 C CA . ILE A 1 129 ? -40.273 11.233 75.575 1.00 50.12 129 ILE A CA 1
ATOM 960 C C . ILE A 1 129 ? -39.943 11.342 77.064 1.00 50.12 129 ILE A C 1
ATOM 962 O O . ILE A 1 129 ? -39.071 10.647 77.581 1.00 50.12 129 ILE A O 1
ATOM 966 N N . ARG A 1 130 ? -40.624 12.265 77.746 1.00 48.44 130 ARG A N 1
ATOM 967 C CA . ARG A 1 130 ? -40.575 12.450 79.198 1.00 48.44 130 ARG A CA 1
ATOM 968 C C . ARG A 1 130 ? -41.816 11.764 79.773 1.00 48.44 130 ARG A C 1
ATOM 970 O O . ARG A 1 130 ? -42.886 12.361 79.752 1.00 48.44 130 ARG A O 1
ATOM 977 N N . ASN A 1 131 ? -41.690 10.522 80.240 1.00 47.34 131 ASN A N 1
ATOM 978 C CA . ASN A 1 131 ? -42.778 9.861 80.966 1.00 47.34 131 ASN A CA 1
ATOM 979 C C . ASN A 1 131 ? -42.666 10.155 82.463 1.00 47.34 131 ASN A C 1
ATOM 981 O O . ASN A 1 131 ? -41.616 9.951 83.075 1.00 47.34 131 ASN A O 1
ATOM 985 N N . ARG A 1 132 ? -43.773 10.668 82.997 1.00 48.94 132 ARG A N 1
ATOM 986 C CA . ARG A 1 132 ? -44.126 10.733 84.411 1.00 48.94 132 ARG A CA 1
ATOM 987 C C . ARG A 1 132 ? -45.133 9.627 84.688 1.00 48.94 132 ARG A C 1
ATOM 989 O O . ARG A 1 132 ? -45.915 9.342 83.754 1.00 48.94 132 ARG A O 1
#

Organism: NCBI:txid187304

Sequence (132 aa):
MTDHETPGPDASGEPCGHEPLFPEIRTVLKRPDLSDAVLRDVLAENRLTLCAGLDLNGFLSGAGTADTRARVIRSMVVPPPQHGLKMPAHDLSPPLSVRFGPAVAWCRNVLEALIAPGKRRTAPVAAHIRNR